Protein AF-A0AAN4Z705-F1 (afdb_monomer_lite)

InterPro domains:
  IPR001563 Peptidase S10, serine carboxypeptidase [PF00450] (14-70)
  IPR029058 Alpha/Beta hydrolase fold [G3DSA:3.40.50.1820] (4-70)
  IPR029058 Alpha/Beta hydrolase fold [SSF53474] (6-70)

Radius of gyration: 14.68 Å; chains: 1; bounding box: 32×37×35 Å

pLDDT: mean 89.89, std 11.6, range [40.88, 97.75]

Organism: NCBI:txid1317129

Structure (mmCIF, N/CA/C/O backbone):
data_AF-A0AAN4Z705-F1
#
_entry.id   AF-A0AAN4Z705-F1
#
loop_
_atom_site.group_PDB
_atom_site.id
_atom_site.type_symbol
_atom_site.label_atom_id
_atom_site.label_alt_id
_atom_site.label_comp_id
_atom_site.label_asym_id
_atom_site.label_entity_id
_atom_site.label_seq_id
_atom_site.pdbx_PDB_ins_code
_atom_site.Cartn_x
_atom_site.Cartn_y
_atom_site.Cartn_z
_atom_site.occupancy
_atom_site.B_iso_or_equiv
_atom_site.auth_seq_id
_atom_site.auth_comp_id
_atom_site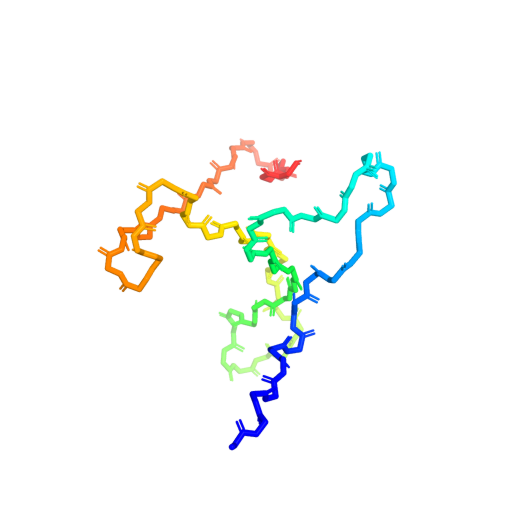.auth_asym_id
_atom_site.auth_atom_id
_atom_site.pdbx_PDB_model_num
ATOM 1 N N . ALA A 1 1 ? -7.232 -23.857 -13.969 1.00 40.88 1 ALA A N 1
ATOM 2 C CA . ALA A 1 1 ? -7.890 -23.070 -12.912 1.00 40.88 1 ALA A CA 1
ATOM 3 C C . ALA A 1 1 ? -7.545 -21.612 -13.165 1.00 40.88 1 ALA A C 1
ATOM 5 O O . ALA A 1 1 ? -6.369 -21.280 -13.135 1.00 40.88 1 ALA A O 1
ATOM 6 N N . ALA A 1 2 ? -8.516 -20.795 -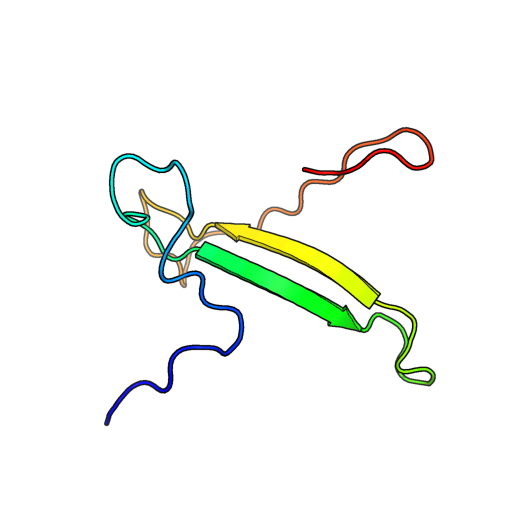13.574 1.00 42.97 2 ALA A N 1
ATOM 7 C CA . ALA A 1 2 ? -8.274 -19.377 -13.812 1.00 42.97 2 ALA A CA 1
ATOM 8 C C . ALA A 1 2 ? -8.080 -18.701 -12.451 1.00 42.97 2 ALA A C 1
ATOM 10 O O . ALA A 1 2 ? -8.964 -18.777 -11.601 1.00 42.97 2 ALA A O 1
ATOM 11 N N . TRP A 1 3 ? -6.905 -18.121 -12.222 1.00 52.69 3 TRP A N 1
ATOM 12 C CA . TRP A 1 3 ? -6.663 -17.275 -11.062 1.00 52.69 3 TRP A CA 1
ATOM 13 C C . TRP A 1 3 ? -7.638 -16.103 -11.147 1.00 52.69 3 TRP A C 1
ATOM 15 O O . TRP A 1 3 ? -7.586 -15.329 -12.099 1.00 52.69 3 TRP A O 1
ATOM 25 N N . ILE A 1 4 ? -8.566 -16.006 -10.197 1.00 54.94 4 ILE A N 1
ATOM 26 C CA . ILE A 1 4 ? -9.332 -14.778 -10.010 1.00 54.94 4 ILE A CA 1
ATOM 27 C C . ILE A 1 4 ? -8.298 -13.738 -9.573 1.00 54.94 4 ILE A C 1
ATOM 29 O O . ILE A 1 4 ? -7.649 -13.924 -8.542 1.00 54.94 4 ILE A O 1
ATOM 33 N N . GLU A 1 5 ? -8.070 -12.703 -10.385 1.00 74.44 5 GLU A N 1
ATOM 34 C CA . GLU A 1 5 ? -7.217 -11.588 -9.975 1.00 74.44 5 GLU A CA 1
ATOM 35 C C . GLU A 1 5 ? -7.750 -11.013 -8.661 1.00 74.44 5 GLU A C 1
ATOM 37 O O . GLU A 1 5 ? -8.952 -10.792 -8.503 1.00 74.44 5 GLU A O 1
ATOM 42 N N . HIS A 1 6 ? -6.852 -10.798 -7.697 1.00 88.81 6 HIS A N 1
ATOM 43 C CA . HIS A 1 6 ? -7.209 -10.173 -6.430 1.00 88.81 6 HIS A CA 1
ATOM 44 C C . HIS A 1 6 ? -7.892 -8.820 -6.710 1.00 88.81 6 HIS A C 1
ATOM 46 O O . HIS A 1 6 ? -7.370 -8.055 -7.522 1.00 88.81 6 HIS A O 1
ATOM 52 N N . PRO A 1 7 ? -9.003 -8.467 -6.036 1.00 92.69 7 PRO A N 1
ATOM 53 C CA . PRO A 1 7 ? -9.804 -7.279 -6.369 1.00 92.69 7 PRO A CA 1
ATOM 54 C C . PRO A 1 7 ? -9.026 -5.958 -6.287 1.00 92.69 7 PRO A C 1
ATOM 56 O O . PRO A 1 7 ? -9.399 -4.973 -6.911 1.00 92.69 7 PRO A O 1
ATOM 59 N N . HIS A 1 8 ? -7.936 -5.939 -5.521 1.00 95.44 8 HIS A N 1
ATOM 60 C CA . HIS A 1 8 ? -7.054 -4.779 -5.368 1.00 95.44 8 HIS A CA 1
ATOM 61 C C . HIS A 1 8 ? -5.900 -4.735 -6.383 1.00 95.44 8 HIS A C 1
ATOM 63 O O . HIS A 1 8 ? -5.012 -3.897 -6.250 1.00 95.44 8 HIS A O 1
ATOM 69 N N . ARG A 1 9 ? -5.834 -5.658 -7.354 1.00 93.75 9 ARG A N 1
ATOM 70 C CA . ARG A 1 9 ? -4.742 -5.712 -8.334 1.00 93.75 9 ARG A CA 1
ATOM 71 C C . ARG A 1 9 ? -4.784 -4.482 -9.241 1.00 93.75 9 ARG A C 1
ATOM 73 O O . ARG A 1 9 ? -5.780 -4.215 -9.907 1.00 93.75 9 ARG A O 1
ATOM 80 N N . VAL A 1 10 ? -3.668 -3.764 -9.314 1.00 92.25 10 VAL A N 1
ATOM 81 C CA . VAL A 1 10 ? -3.495 -2.636 -10.232 1.00 92.25 10 VAL A CA 1
ATOM 82 C C .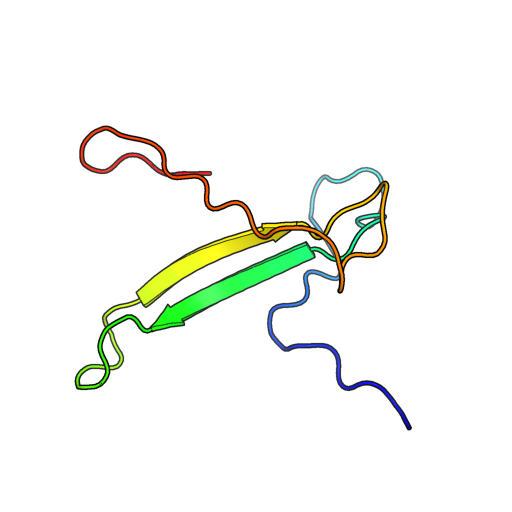 VAL A 1 10 ? -2.988 -3.170 -11.568 1.00 92.25 10 VAL A C 1
ATOM 84 O O . VAL A 1 10 ? -1.816 -3.516 -11.711 1.00 92.25 10 VAL A O 1
ATOM 87 N N . VAL A 1 11 ? -3.886 -3.247 -12.549 1.00 89.69 11 VAL A N 1
ATOM 88 C CA . VAL A 1 11 ? -3.582 -3.740 -13.908 1.00 89.69 11 VAL A CA 1
ATOM 89 C C . VAL A 1 11 ? -3.057 -2.645 -14.841 1.00 89.69 11 VAL A C 1
ATOM 91 O O . VAL A 1 11 ? -2.326 -2.927 -15.787 1.00 89.69 11 VAL A O 1
ATOM 94 N N . ASN A 1 12 ? -3.408 -1.386 -14.572 1.00 88.94 12 ASN A N 1
ATOM 95 C CA . ASN A 1 12 ? -2.970 -0.222 -15.333 1.00 88.94 12 ASN A CA 1
ATOM 96 C C . ASN A 1 12 ? -2.728 0.954 -14.383 1.00 88.94 12 ASN A C 1
ATOM 98 O O . ASN A 1 12 ? -3.575 1.243 -13.537 1.00 88.94 12 ASN A O 1
ATOM 102 N N . LEU A 1 13 ? -1.597 1.640 -14.544 1.00 90.38 13 LEU A N 1
ATOM 103 C CA . LEU A 1 13 ? -1.244 2.824 -13.766 1.00 90.38 13 LEU A CA 1
ATOM 104 C C . LEU A 1 13 ? -1.097 4.019 -14.720 1.00 90.38 13 LEU A C 1
ATOM 106 O O . LEU A 1 13 ? -0.121 4.072 -15.472 1.00 90.38 13 LEU A O 1
ATOM 110 N N . PRO A 1 14 ? -2.048 4.971 -14.726 1.00 91.69 14 PRO A N 1
ATOM 111 C CA . PRO A 1 14 ? -1.972 6.136 -15.601 1.00 91.69 14 PRO A CA 1
ATOM 112 C C . PRO A 1 14 ? -0.652 6.898 -15.428 1.00 91.69 14 PRO A C 1
ATOM 114 O O . PRO A 1 14 ? -0.242 7.194 -14.309 1.00 91.69 14 PRO A O 1
ATOM 117 N N . GLY A 1 15 ? 0.015 7.215 -16.540 1.00 91.81 15 GLY A N 1
ATOM 118 C CA . GLY A 1 15 ? 1.303 7.920 -16.543 1.00 91.81 15 GLY A CA 1
ATOM 119 C C . GLY A 1 15 ? 2.539 7.021 -16.428 1.00 91.81 15 GLY A C 1
ATOM 120 O O . GLY A 1 15 ? 3.648 7.502 -16.657 1.00 91.81 15 GLY A O 1
ATOM 121 N N . ALA A 1 16 ? 2.382 5.723 -16.147 1.00 87.50 16 ALA A N 1
ATOM 122 C CA . ALA A 1 16 ? 3.481 4.774 -16.279 1.00 87.50 16 ALA A CA 1
ATOM 123 C C . ALA A 1 16 ? 3.777 4.513 -17.774 1.00 87.50 16 ALA A C 1
ATOM 125 O O . ALA A 1 16 ? 2.842 4.326 -18.556 1.00 87.50 16 ALA A O 1
ATOM 126 N N . PRO A 1 17 ? 5.055 4.478 -18.201 1.00 80.56 17 PRO A N 1
ATOM 127 C CA . PRO A 1 17 ? 5.414 4.252 -19.606 1.00 80.56 17 PRO A CA 1
ATOM 128 C C . PRO A 1 17 ? 5.046 2.841 -20.091 1.00 80.56 17 PRO A C 1
ATOM 130 O O . PRO A 1 17 ? 4.834 2.625 -21.281 1.00 80.56 17 PRO A O 1
ATOM 133 N N . THR A 1 18 ? 4.961 1.885 -19.167 1.00 79.56 18 THR A N 1
ATOM 134 C CA . THR A 1 18 ? 4.509 0.510 -19.388 1.00 79.56 18 THR A CA 1
ATOM 135 C C . THR A 1 18 ? 3.682 0.055 -18.190 1.00 79.56 18 THR A C 1
ATOM 137 O O . THR A 1 18 ? 3.793 0.629 -17.104 1.00 79.56 18 THR A O 1
ATOM 140 N N . ALA A 1 19 ? 2.893 -1.011 -18.357 1.00 76.00 19 ALA A N 1
ATOM 141 C CA . ALA A 1 19 ? 2.257 -1.679 -17.224 1.00 76.00 19 ALA A CA 1
ATOM 142 C C . ALA A 1 19 ? 3.309 -2.076 -16.161 1.00 76.00 19 ALA A C 1
ATOM 144 O O . ALA A 1 19 ? 4.462 -2.345 -16.528 1.00 76.00 19 ALA A O 1
ATOM 145 N N . PRO A 1 20 ? 2.942 -2.118 -14.864 1.00 77.81 20 PRO A N 1
ATOM 146 C CA . PRO A 1 20 ? 3.850 -2.559 -13.811 1.00 77.81 20 PRO A CA 1
ATOM 147 C C . PRO A 1 20 ? 4.439 -3.932 -14.146 1.00 77.81 20 PRO A C 1
ATOM 149 O O . PRO A 1 20 ? 3.711 -4.888 -14.410 1.00 77.81 20 PRO A O 1
ATOM 152 N N . ASN A 1 21 ? 5.767 -4.046 -14.126 1.00 82.81 21 ASN A N 1
ATOM 153 C CA . ASN A 1 21 ? 6.471 -5.314 -14.344 1.00 82.81 21 ASN A CA 1
ATOM 154 C C . ASN A 1 21 ? 6.554 -6.176 -13.070 1.00 82.81 21 ASN A C 1
ATOM 156 O O . ASN A 1 21 ? 7.313 -7.141 -13.022 1.00 82.81 21 ASN A O 1
ATOM 160 N N . PHE A 1 22 ? 5.781 -5.824 -12.044 1.00 87.62 22 PHE A N 1
ATOM 161 C CA . PHE A 1 22 ? 5.638 -6.541 -10.786 1.00 87.62 22 PHE A CA 1
ATOM 162 C C . PHE A 1 22 ? 4.190 -6.440 -10.287 1.00 87.62 22 PHE A C 1
ATOM 164 O O . PHE A 1 22 ? 3.476 -5.503 -10.659 1.00 87.62 22 PHE A O 1
ATOM 171 N N . PRO A 1 23 ? 3.735 -7.382 -9.446 1.00 90.56 23 PRO A N 1
ATOM 172 C CA . PRO A 1 23 ? 2.429 -7.288 -8.810 1.00 90.56 23 PRO A CA 1
ATOM 173 C C . PRO A 1 23 ? 2.316 -6.048 -7.915 1.00 90.56 23 PRO A C 1
ATOM 175 O O . PRO A 1 23 ? 3.020 -5.908 -6.914 1.00 90.56 23 PRO A O 1
ATOM 178 N N . LEU A 1 24 ? 1.417 -5.148 -8.307 1.00 93.31 24 LEU A N 1
ATOM 179 C CA . LEU A 1 24 ? 1.060 -3.935 -7.583 1.00 93.31 24 LEU A CA 1
ATOM 180 C C . LEU A 1 24 ? -0.393 -4.049 -7.132 1.00 93.31 24 LEU A C 1
ATOM 182 O O . LEU A 1 24 ? -1.265 -4.392 -7.933 1.00 93.31 24 LEU A O 1
ATOM 186 N N . TYR A 1 25 ? -0.658 -3.730 -5.872 1.00 95.62 25 TYR A N 1
ATOM 187 C CA . TYR A 1 25 ? -2.003 -3.730 -5.312 1.00 95.62 25 TYR A CA 1
ATOM 188 C C . TYR A 1 25 ? -2.274 -2.421 -4.584 1.00 95.62 25 TYR A C 1
ATOM 190 O O . TYR A 1 25 ? -1.384 -1.882 -3.928 1.00 95.62 25 TYR A O 1
ATOM 198 N N . SER A 1 26 ? -3.506 -1.932 -4.657 1.00 96.50 26 SER A N 1
ATOM 199 C CA . SER A 1 26 ? -3.961 -0.797 -3.859 1.00 96.50 26 SER A CA 1
ATOM 200 C C . SER A 1 26 ? -5.415 -0.967 -3.443 1.00 96.50 26 SER A C 1
ATOM 202 O O . SER A 1 26 ? -6.239 -1.504 -4.184 1.00 96.50 26 SER A O 1
ATOM 204 N N . GLY A 1 27 ? -5.734 -0.535 -2.229 1.00 96.50 27 GLY A N 1
ATOM 205 C CA . GLY A 1 27 ? -7.069 -0.708 -1.673 1.00 96.50 27 GLY A CA 1
ATOM 206 C C . GLY A 1 27 ? -7.163 -0.233 -0.234 1.00 96.50 27 GLY A C 1
ATOM 207 O O . GLY A 1 27 ? -6.300 0.495 0.255 1.00 96.50 27 GLY A O 1
ATOM 208 N N . PHE A 1 28 ? -8.220 -0.668 0.443 1.00 95.69 28 PHE A N 1
ATOM 209 C CA . PHE A 1 28 ? -8.480 -0.345 1.839 1.00 95.69 28 PHE A CA 1
ATOM 210 C C . PHE A 1 28 ? -8.434 -1.606 2.698 1.00 95.69 28 PHE A C 1
ATOM 212 O O . PHE A 1 28 ? -8.915 -2.665 2.292 1.00 95.69 28 PHE A O 1
ATOM 219 N N . ILE A 1 29 ? -7.852 -1.480 3.887 1.00 94.69 29 ILE A N 1
ATOM 220 C CA . ILE A 1 29 ? -7.900 -2.494 4.939 1.00 94.69 29 ILE A CA 1
ATOM 221 C C . ILE A 1 29 ? -8.740 -1.917 6.071 1.00 94.69 29 ILE A C 1
ATOM 223 O O . ILE A 1 29 ? -8.399 -0.864 6.616 1.00 94.69 29 ILE A O 1
ATOM 227 N N . ASN A 1 30 ? -9.821 -2.606 6.426 1.00 95.44 30 ASN A N 1
ATOM 228 C CA . ASN A 1 30 ? -10.583 -2.270 7.616 1.00 95.44 30 ASN A CA 1
ATOM 229 C C . ASN A 1 30 ? -9.765 -2.651 8.860 1.00 95.44 30 ASN A C 1
ATOM 231 O O . ASN A 1 30 ? -9.287 -3.780 8.979 1.00 95.44 30 ASN A O 1
ATOM 235 N N . VAL A 1 31 ? -9.587 -1.696 9.769 1.00 94.56 31 VAL A N 1
ATOM 236 C CA . VAL A 1 31 ? -8.791 -1.871 10.995 1.00 94.56 31 VAL A CA 1
ATOM 237 C C . VAL A 1 31 ? -9.650 -1.932 12.257 1.00 94.56 31 VAL A C 1
ATOM 239 O O . VAL A 1 31 ? -9.112 -1.981 13.363 1.00 94.56 31 VAL A O 1
ATOM 242 N N . ASN A 1 32 ? -10.976 -1.948 12.113 1.00 94.88 32 ASN A N 1
ATOM 243 C CA . ASN A 1 32 ? -11.918 -2.034 13.220 1.00 94.88 32 ASN A CA 1
ATOM 244 C C . ASN A 1 32 ? -12.977 -3.108 12.955 1.00 94.88 32 ASN A C 1
ATOM 246 O O . ASN A 1 32 ? -13.935 -2.904 12.220 1.00 94.88 32 ASN A O 1
ATOM 250 N N . VAL A 1 33 ? -12.860 -4.231 13.661 1.00 90.50 33 VAL A N 1
ATOM 251 C CA . VAL A 1 33 ? -13.778 -5.373 13.514 1.00 90.50 33 VAL A CA 1
ATOM 252 C C . VAL A 1 33 ? -15.241 -5.063 13.861 1.00 90.50 33 VAL A C 1
ATOM 254 O O . VAL A 1 33 ? -16.117 -5.846 13.502 1.00 90.50 33 VAL A O 1
ATOM 257 N N . TYR A 1 34 ? -15.516 -3.960 14.563 1.00 93.81 34 TYR A N 1
ATOM 258 C CA . TYR A 1 34 ? -16.866 -3.554 14.967 1.00 93.81 34 TYR A CA 1
ATOM 259 C C . TYR A 1 34 ? -17.459 -2.447 14.092 1.00 93.81 34 TYR A C 1
ATOM 261 O O . TYR A 1 34 ? -18.655 -2.183 14.198 1.00 93.81 34 TYR A O 1
ATOM 269 N N . ASP A 1 35 ? -16.650 -1.796 13.254 1.00 93.06 35 ASP A N 1
ATOM 270 C CA . ASP A 1 35 ? -17.078 -0.655 12.451 1.00 93.06 35 ASP A CA 1
ATOM 271 C C . ASP A 1 35 ? -16.396 -0.665 11.076 1.00 93.06 35 ASP A C 1
ATOM 273 O O . ASP A 1 35 ? -15.170 -0.570 10.950 1.00 93.06 35 ASP A O 1
ATOM 277 N N . ALA A 1 36 ? -17.219 -0.768 10.033 1.00 89.38 36 ALA A N 1
ATOM 278 C CA . ALA A 1 36 ? -16.779 -0.887 8.652 1.00 89.38 36 ALA A CA 1
ATOM 279 C C . AL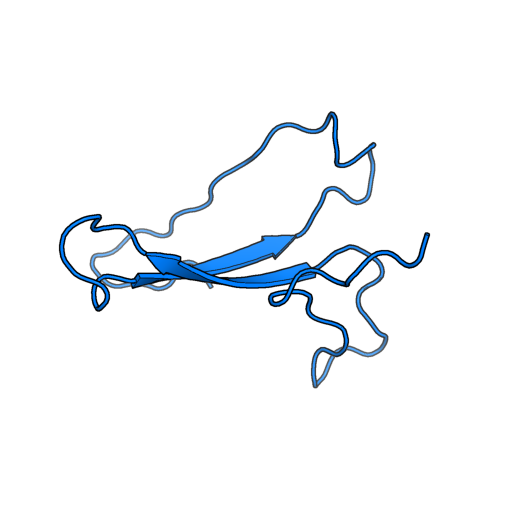A A 1 36 ? -16.103 0.385 8.107 1.00 89.38 36 ALA A C 1
ATOM 281 O O . ALA A 1 36 ? -15.375 0.289 7.117 1.00 89.38 36 ALA A O 1
ATOM 282 N N . ASP A 1 37 ? -16.279 1.543 8.746 1.00 93.44 37 ASP A N 1
ATOM 283 C CA . ASP A 1 37 ? -15.842 2.834 8.206 1.00 93.44 37 ASP A CA 1
ATOM 284 C C . ASP A 1 37 ? -14.390 3.192 8.570 1.00 93.44 37 ASP A C 1
ATOM 286 O O . ASP A 1 37 ? -13.778 4.060 7.939 1.00 93.44 37 ASP A O 1
ATOM 290 N N . TYR A 1 38 ? -13.770 2.474 9.511 1.00 95.31 38 TYR A N 1
ATOM 291 C CA . TYR A 1 38 ? -12.367 2.683 9.888 1.00 95.31 38 TYR A CA 1
ATOM 292 C C . TYR A 1 38 ? -11.419 1.923 8.962 1.00 95.31 38 TYR A C 1
ATOM 294 O O . TYR A 1 38 ? -11.054 0.771 9.211 1.00 95.31 38 TYR A O 1
ATOM 302 N N . ASN A 1 39 ? -10.990 2.598 7.898 1.00 96.12 39 ASN A N 1
ATOM 303 C CA . ASN A 1 39 ? -10.164 2.012 6.850 1.00 96.12 39 ASN A CA 1
ATOM 304 C C . ASN A 1 39 ? -8.820 2.728 6.693 1.00 96.12 39 ASN A C 1
ATOM 306 O O . ASN A 1 39 ? -8.747 3.955 6.715 1.00 96.12 39 ASN A O 1
ATOM 310 N N . ILE A 1 40 ? -7.761 1.952 6.460 1.00 96.19 40 ILE A N 1
ATOM 311 C CA . ILE A 1 40 ? -6.447 2.455 6.046 1.00 96.19 40 ILE A CA 1
ATOM 312 C C . ILE A 1 40 ? -6.263 2.163 4.559 1.00 96.19 40 ILE A C 1
ATOM 314 O O . ILE A 1 40 ? -6.394 1.018 4.125 1.00 96.19 40 ILE A O 1
ATOM 318 N N . PHE A 1 41 ? -5.947 3.198 3.780 1.00 97.19 41 PHE A N 1
ATOM 319 C CA . PHE A 1 41 ? -5.521 3.032 2.392 1.00 97.19 41 PHE A CA 1
ATOM 320 C C . PHE A 1 41 ? -4.098 2.467 2.332 1.00 97.19 41 PHE A C 1
ATOM 322 O O . PHE A 1 41 ? -3.224 2.920 3.073 1.00 97.19 41 PHE A O 1
ATOM 329 N N . TYR A 1 42 ? -3.846 1.519 1.429 1.00 97.56 42 TYR A N 1
ATOM 330 C CA . TYR A 1 42 ? -2.520 0.940 1.219 1.00 97.56 42 TYR A CA 1
ATOM 331 C C . TYR A 1 42 ? -2.137 0.878 -0.262 1.00 97.56 42 TYR A C 1
ATOM 333 O O . TYR A 1 42 ? -2.989 0.779 -1.148 1.00 97.56 42 TYR A O 1
ATOM 341 N N . VAL A 1 43 ? -0.825 0.853 -0.504 1.00 97.19 43 VAL A N 1
ATOM 342 C CA . VAL A 1 43 ? -0.212 0.421 -1.765 1.00 97.19 43 VAL A CA 1
ATOM 343 C C . VAL A 1 43 ? 0.838 -0.636 -1.431 1.00 97.19 43 VAL A C 1
ATOM 345 O O . VAL A 1 43 ? 1.687 -0.412 -0.571 1.00 97.19 43 VAL A O 1
ATOM 348 N N . LEU A 1 44 ? 0.762 -1.794 -2.084 1.00 96.31 44 LEU A N 1
ATOM 349 C CA . LEU A 1 44 ? 1.681 -2.919 -1.912 1.00 96.31 44 LEU A CA 1
ATOM 350 C C . LEU A 1 44 ? 2.363 -3.234 -3.242 1.00 96.31 44 LEU A C 1
ATOM 352 O O . LEU A 1 44 ? 1.693 -3.567 -4.219 1.00 96.31 44 LEU A O 1
ATOM 356 N N . CYS A 1 45 ? 3.691 -3.193 -3.243 1.00 94.75 45 CYS A N 1
ATOM 357 C CA . CYS A 1 45 ? 4.527 -3.682 -4.333 1.00 94.75 45 CYS A CA 1
ATOM 358 C C . CYS A 1 45 ? 5.179 -4.995 -3.893 1.00 94.75 45 CYS A C 1
ATOM 360 O O . CYS A 1 45 ? 5.889 -5.018 -2.886 1.00 94.75 45 CYS A O 1
ATOM 362 N N . GLU A 1 46 ? 4.961 -6.078 -4.634 1.00 95.38 46 GLU A N 1
ATOM 363 C CA . GLU A 1 46 ? 5.662 -7.338 -4.377 1.00 95.38 46 GLU A CA 1
ATOM 364 C C . GLU A 1 46 ? 7.149 -7.261 -4.763 1.00 95.38 46 GLU A C 1
ATOM 366 O O . GLU A 1 46 ? 7.580 -6.429 -5.568 1.00 95.38 46 GLU A O 1
ATOM 371 N N . ALA A 1 47 ? 7.954 -8.151 -4.178 1.00 94.50 47 ALA A N 1
ATOM 372 C CA . ALA A 1 47 ? 9.384 -8.222 -4.444 1.00 94.50 47 ALA A CA 1
ATOM 373 C C . ALA A 1 47 ? 9.677 -8.532 -5.926 1.00 94.50 47 ALA A C 1
ATOM 375 O O . ALA A 1 47 ? 9.120 -9.456 -6.506 1.00 94.50 47 ALA A O 1
ATOM 376 N N . ILE A 1 48 ?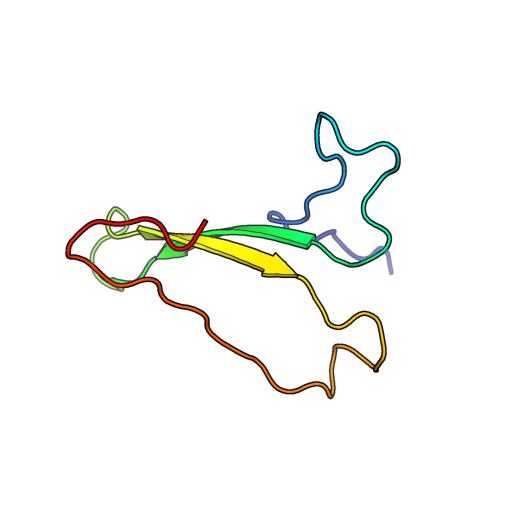 10.598 -7.777 -6.535 1.00 91.19 48 ILE A N 1
ATOM 377 C CA . ILE A 1 48 ? 10.928 -7.899 -7.972 1.00 91.19 48 ILE A CA 1
ATOM 378 C C . ILE A 1 48 ? 12.170 -8.777 -8.204 1.00 91.19 48 ILE A C 1
ATOM 380 O O . ILE A 1 48 ? 12.360 -9.344 -9.275 1.00 91.19 48 ILE A O 1
ATOM 384 N N . ARG A 1 49 ? 13.063 -8.866 -7.209 1.00 89.75 49 ARG A N 1
ATOM 385 C CA . ARG A 1 49 ? 14.378 -9.533 -7.325 1.00 89.75 49 ARG A CA 1
ATOM 386 C C . ARG A 1 49 ? 14.457 -10.887 -6.609 1.00 89.75 49 ARG A C 1
ATOM 388 O O . ARG A 1 49 ? 15.532 -11.475 -6.553 1.00 89.75 49 ARG A O 1
ATOM 395 N N . SER A 1 50 ? 13.351 -11.367 -6.051 1.00 89.19 50 SER A N 1
ATOM 396 C CA . SER A 1 50 ? 13.243 -12.632 -5.317 1.00 89.19 50 SER A CA 1
ATOM 397 C C . SER A 1 50 ? 11.834 -13.197 -5.467 1.00 89.19 50 SER A C 1
ATOM 399 O O . SER A 1 50 ? 10.942 -12.480 -5.910 1.00 89.19 50 SER A O 1
ATOM 401 N N . ASP A 1 51 ? 11.628 -14.452 -5.068 1.00 92.06 51 ASP A N 1
ATOM 402 C CA . ASP A 1 51 ? 10.287 -15.032 -4.969 1.00 92.06 51 ASP A CA 1
ATOM 403 C C . ASP A 1 51 ? 9.421 -14.224 -3.977 1.00 92.06 51 ASP A C 1
ATOM 405 O O . ASP A 1 51 ? 9.761 -14.183 -2.788 1.00 92.06 51 ASP A O 1
ATOM 409 N N . PRO A 1 52 ? 8.323 -13.582 -4.428 1.00 92.19 52 PRO A N 1
ATOM 410 C CA . PRO A 1 52 ? 7.450 -12.794 -3.562 1.00 92.19 52 PRO A CA 1
ATOM 411 C C . PRO A 1 52 ? 6.847 -13.580 -2.399 1.00 92.19 52 PRO A C 1
ATOM 413 O O . PRO A 1 52 ? 6.635 -13.001 -1.338 1.00 92.19 52 PRO A O 1
ATOM 416 N N . GLN A 1 53 ? 6.597 -14.885 -2.560 1.00 92.06 53 GLN A N 1
ATOM 417 C CA . GLN A 1 53 ? 5.960 -15.700 -1.515 1.00 92.06 53 GLN A CA 1
ATOM 418 C C . GLN A 1 53 ? 6.892 -15.983 -0.333 1.00 92.06 53 GLN A C 1
ATOM 420 O O . GLN A 1 53 ? 6.424 -16.243 0.773 1.00 92.06 53 GLN A O 1
ATOM 425 N N . ASN A 1 54 ? 8.205 -15.929 -0.566 1.00 95.88 54 ASN A N 1
ATOM 426 C CA . ASN A 1 54 ? 9.238 -16.206 0.432 1.00 95.88 54 ASN A CA 1
ATOM 427 C C . ASN A 1 54 ? 9.997 -14.941 0.875 1.00 95.88 54 ASN A C 1
ATOM 429 O O . ASN A 1 54 ? 10.865 -15.011 1.747 1.00 95.88 54 ASN A O 1
ATOM 433 N N . ALA A 1 55 ? 9.700 -13.784 0.278 1.00 95.88 55 ALA A N 1
ATOM 434 C CA . ALA A 1 55 ? 10.301 -12.510 0.651 1.00 95.88 55 ALA A CA 1
ATOM 435 C C . ALA A 1 55 ? 9.709 -11.974 1.973 1.00 95.88 55 ALA A C 1
ATOM 437 O O . ALA A 1 55 ? 8.523 -12.171 2.243 1.00 95.88 55 ALA A O 1
ATOM 438 N N . PRO A 1 56 ? 10.495 -11.264 2.806 1.00 96.31 56 PRO A N 1
ATOM 439 C CA . PRO A 1 56 ? 9.962 -10.627 4.005 1.00 96.31 56 PRO A CA 1
ATOM 440 C C . PRO A 1 56 ? 8.997 -9.488 3.648 1.00 96.31 56 PRO A C 1
ATOM 442 O O . PRO A 1 56 ? 9.231 -8.730 2.705 1.00 96.31 56 PRO A O 1
ATOM 445 N N . LEU A 1 57 ? 7.947 -9.321 4.456 1.00 96.12 57 LEU A N 1
ATOM 446 C CA . LEU A 1 57 ? 7.053 -8.169 4.372 1.00 96.12 57 LEU A CA 1
ATOM 447 C C . LEU A 1 57 ? 7.673 -6.967 5.093 1.00 96.12 57 LEU A C 1
ATOM 449 O O . LEU A 1 57 ? 8.036 -7.057 6.266 1.00 96.12 57 LEU A O 1
ATOM 453 N N . VAL A 1 58 ? 7.744 -5.828 4.406 1.00 97.19 58 VAL A N 1
ATOM 454 C CA . VAL A 1 58 ? 8.183 -4.551 4.981 1.00 97.19 58 VAL A CA 1
ATOM 455 C C . VAL A 1 58 ? 7.006 -3.585 5.006 1.00 97.19 58 VAL A C 1
ATOM 457 O O . VAL A 1 58 ? 6.356 -3.369 3.987 1.00 97.19 58 VAL A O 1
ATOM 460 N N . VAL A 1 59 ? 6.754 -2.983 6.168 1.00 97.06 59 VAL A N 1
ATOM 461 C CA . VAL A 1 59 ? 5.733 -1.944 6.347 1.00 97.06 59 VAL A CA 1
ATOM 462 C C . VAL A 1 59 ? 6.425 -0.586 6.437 1.00 97.06 59 VAL A C 1
ATOM 464 O O . VAL A 1 59 ? 7.299 -0.396 7.281 1.00 97.06 59 VAL A O 1
ATOM 467 N N . TRP A 1 60 ? 6.032 0.353 5.573 1.00 97.75 60 TRP A N 1
ATOM 468 C CA . TRP A 1 60 ? 6.563 1.719 5.551 1.00 97.75 60 TRP A CA 1
ATOM 469 C C . TRP A 1 60 ? 5.519 2.728 6.036 1.00 97.75 60 TRP A C 1
ATOM 471 O O . TRP A 1 60 ? 4.426 2.819 5.473 1.00 97.75 60 TRP A O 1
ATOM 481 N N . LEU A 1 61 ? 5.866 3.507 7.063 1.00 97.19 61 LEU A N 1
ATOM 482 C CA . LEU A 1 61 ? 4.996 4.519 7.663 1.00 97.19 61 LEU A CA 1
ATOM 483 C C . LEU A 1 61 ? 5.724 5.863 7.714 1.00 97.19 61 LEU A C 1
ATOM 485 O O . LEU A 1 61 ? 6.752 5.983 8.382 1.00 97.19 61 LEU A O 1
ATOM 489 N N . ASN A 1 62 ? 5.186 6.873 7.029 1.00 96.50 62 ASN A N 1
ATOM 490 C CA . ASN A 1 62 ? 5.657 8.246 7.199 1.00 96.50 62 ASN A CA 1
ATOM 491 C C . ASN A 1 62 ? 5.129 8.848 8.514 1.00 96.50 62 ASN A C 1
ATOM 493 O O . ASN A 1 62 ? 4.099 8.437 9.048 1.00 96.50 62 ASN A O 1
ATOM 497 N N . GLY A 1 63 ? 5.884 9.808 9.055 1.00 94.12 63 GLY A N 1
ATOM 498 C CA . GLY A 1 63 ? 5.593 10.480 10.324 1.00 94.12 63 GLY A CA 1
ATOM 499 C C . GLY A 1 63 ? 4.692 11.712 10.184 1.00 94.12 63 GLY A C 1
ATOM 500 O O . GLY A 1 63 ? 3.908 11.832 9.252 1.00 94.12 63 GLY A O 1
ATOM 501 N N . GLY A 1 64 ? 4.795 12.653 11.125 1.00 91.62 64 GLY A N 1
ATOM 502 C CA . GLY A 1 64 ? 3.956 13.851 11.158 1.00 91.62 64 GLY A CA 1
ATOM 503 C C . GLY A 1 64 ? 3.530 14.210 12.578 1.00 91.62 64 GLY A C 1
ATOM 504 O O . GLY A 1 64 ? 4.378 14.213 13.472 1.00 91.62 64 GLY A O 1
ATOM 505 N N . PRO A 1 65 ? 2.249 14.556 12.791 1.00 93.31 65 PRO A N 1
ATOM 506 C CA . PRO A 1 65 ? 1.090 13.715 12.444 1.00 93.31 65 PRO A CA 1
ATOM 507 C C . PRO A 1 65 ? 0.336 14.104 11.160 1.00 93.31 65 PRO A C 1
ATOM 509 O O . PRO A 1 65 ? 0.295 15.269 10.781 1.00 93.31 65 PRO A O 1
ATOM 512 N N . GLY A 1 66 ? -0.311 13.118 10.525 1.00 93.50 66 GLY A N 1
ATOM 513 C CA . GLY A 1 66 ? -1.240 13.326 9.403 1.00 93.50 66 GLY A CA 1
ATOM 514 C C . GLY A 1 66 ? -0.616 13.328 8.004 1.00 93.50 66 GLY A C 1
ATOM 515 O O . GLY A 1 66 ? -1.337 13.557 7.036 1.00 93.50 66 GLY A O 1
ATOM 516 N N . ALA A 1 67 ? 0.690 13.070 7.871 1.00 96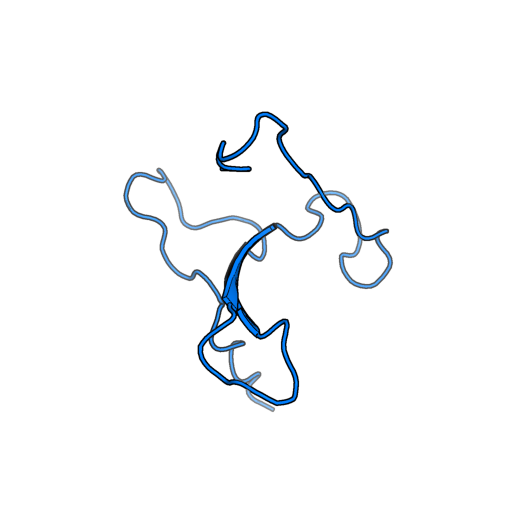.31 67 ALA A N 1
ATOM 517 C CA . ALA A 1 67 ? 1.309 12.940 6.555 1.00 96.31 67 ALA A CA 1
ATOM 518 C C . ALA A 1 67 ? 1.026 11.563 5.933 1.00 96.31 67 ALA A C 1
ATOM 520 O O . ALA A 1 67 ? 0.866 10.558 6.625 1.00 96.31 67 ALA A O 1
ATOM 521 N N . SER A 1 68 ? 0.981 11.537 4.604 1.00 95.88 68 SER A N 1
ATOM 522 C CA . SER A 1 68 ? 0.779 10.334 3.801 1.00 95.88 68 SER A CA 1
ATOM 523 C C . SER A 1 68 ? 2.060 9.499 3.723 1.00 95.88 68 SER A C 1
ATOM 525 O O . SER A 1 68 ? 3.155 10.045 3.585 1.00 95.88 68 SER A O 1
ATOM 527 N N . SER A 1 69 ? 1.928 8.170 3.755 1.00 96.50 69 SER A N 1
ATOM 528 C CA . SER A 1 69 ? 3.017 7.247 3.391 1.00 96.50 69 SER A CA 1
ATOM 529 C C . SER A 1 69 ? 3.332 7.230 1.888 1.00 96.50 69 SER A C 1
ATOM 531 O O . SER A 1 69 ? 4.386 6.731 1.498 1.00 96.50 69 SER A O 1
ATOM 533 N N . LEU A 1 70 ? 2.419 7.755 1.069 1.00 93.00 70 LEU A N 1
ATOM 534 C CA . LEU A 1 70 ? 2.509 7.894 -0.388 1.00 93.00 70 LEU A CA 1
ATOM 535 C C . LEU A 1 70 ? 2.913 9.301 -0.794 1.00 93.00 70 LEU A C 1
ATOM 537 O O . LEU A 1 70 ? 2.390 10.237 -0.139 1.00 93.00 70 LEU A O 1
#

Foldseek 3Di:
DDPPPDPQWDQDDPPPPDGDPFTKGWDWDAPDPVDRPRIDTDIDTADDPDDSVPDDDDDADDPDVPDDSD

Secondary structure (DSSP, 8-state):
------TTB----TT-SSS-SS-EEEEEEE--TT-TT-EEEEEEE--SSS-TTTSPP------TTT----

Sequence (70 aa):
AAWIEHPHRVVNLPGAPTAPNFPLYSGFINVNVYDADYNIFYVLCEAIRSDPQNAPLVVWLNGGPGASSL